Protein AF-A0A2C5Y5Z9-F1 (afdb_monomer_lite)

Structure (mmCIF, N/CA/C/O backbone):
data_AF-A0A2C5Y5Z9-F1
#
_entry.id   AF-A0A2C5Y5Z9-F1
#
loop_
_atom_site.group_PDB
_atom_site.id
_atom_site.type_symbol
_atom_site.label_atom_id
_atom_site.label_alt_id
_atom_site.label_comp_id
_atom_site.label_asym_id
_atom_site.label_entity_id
_atom_site.label_seq_id
_atom_site.pdbx_PDB_ins_code
_atom_site.Cartn_x
_atom_site.Cartn_y
_atom_site.Cartn_z
_atom_site.occupancy
_atom_site.B_iso_or_equiv
_atom_site.auth_seq_id
_atom_site.auth_comp_id
_atom_site.auth_asym_id
_atom_site.auth_atom_id
_atom_site.pdbx_PDB_model_num
ATOM 1 N N . MET A 1 1 ? -2.759 9.952 -7.508 1.00 45.03 1 MET A N 1
ATOM 2 C CA . MET A 1 1 ? -3.745 8.939 -7.966 1.00 45.03 1 MET A CA 1
ATOM 3 C C . MET A 1 1 ? -4.024 8.958 -9.477 1.00 45.03 1 MET A C 1
ATOM 5 O O . MET A 1 1 ? -4.533 7.965 -9.967 1.00 45.03 1 MET A O 1
ATOM 9 N N . PHE A 1 2 ? -3.631 9.989 -10.245 1.00 37.00 2 PHE A N 1
ATOM 10 C CA . PHE A 1 2 ? -3.794 10.006 -11.716 1.00 37.00 2 PHE A CA 1
ATOM 11 C C . PHE A 1 2 ? -2.621 9.405 -12.524 1.00 37.00 2 PHE A C 1
ATOM 13 O O . PHE A 1 2 ? -2.689 9.347 -13.746 1.00 37.00 2 PHE A O 1
ATOM 20 N N . GLY A 1 3 ? -1.561 8.908 -11.873 1.00 48.41 3 GLY A N 1
ATOM 21 C CA . GLY A 1 3 ? -0.406 8.314 -12.568 1.00 48.41 3 GLY A CA 1
ATOM 22 C C . GLY A 1 3 ? -0.658 6.923 -13.168 1.00 48.41 3 GLY A C 1
ATOM 23 O O . GLY A 1 3 ? -0.014 6.562 -14.144 1.00 48.41 3 GLY A O 1
ATOM 24 N N . ALA A 1 4 ? -1.618 6.160 -12.632 1.00 50.22 4 ALA A N 1
ATOM 25 C CA . ALA A 1 4 ? -1.900 4.798 -13.102 1.00 50.22 4 ALA A CA 1
ATOM 26 C C . ALA A 1 4 ? -2.653 4.762 -14.445 1.00 50.22 4 ALA A C 1
ATOM 28 O O . ALA A 1 4 ? -2.501 3.816 -15.209 1.00 50.22 4 ALA A O 1
ATOM 29 N N . ALA A 1 5 ? -3.441 5.800 -14.747 1.00 52.28 5 ALA A N 1
ATOM 30 C CA . ALA A 1 5 ? -4.197 5.905 -15.997 1.00 52.28 5 ALA A CA 1
ATOM 31 C C . ALA A 1 5 ? -3.437 6.656 -17.109 1.00 52.28 5 ALA A C 1
ATOM 33 O O . ALA A 1 5 ? -3.802 6.545 -18.273 1.00 52.28 5 ALA A O 1
ATOM 34 N N . GLY A 1 6 ? -2.379 7.405 -16.770 1.00 52.78 6 GLY A N 1
ATOM 35 C CA . GLY A 1 6 ? -1.564 8.159 -17.735 1.00 52.78 6 GLY A CA 1
ATOM 36 C C . GLY A 1 6 ? -0.461 7.345 -18.424 1.00 52.78 6 GLY A C 1
ATOM 37 O O . GLY A 1 6 ? 0.244 7.884 -19.267 1.00 52.78 6 GLY A O 1
ATOM 38 N N . GLN A 1 7 ? -0.294 6.069 -18.058 1.00 53.28 7 GLN A N 1
ATOM 39 C CA . GLN A 1 7 ? 0.726 5.148 -18.584 1.00 53.28 7 GLN A CA 1
ATOM 40 C C . GLN A 1 7 ? 0.073 3.942 -19.276 1.00 53.28 7 GLN A C 1
ATOM 42 O O . GLN A 1 7 ? 0.430 2.788 -19.053 1.00 53.28 7 GLN A O 1
ATOM 47 N N . ILE A 1 8 ? -0.940 4.205 -20.095 1.00 53.84 8 ILE A N 1
ATOM 48 C CA . ILE A 1 8 ? -1.486 3.228 -21.039 1.00 53.84 8 ILE A CA 1
ATOM 49 C C . ILE A 1 8 ? -0.749 3.525 -22.356 1.00 53.84 8 ILE A C 1
ATOM 51 O O . ILE A 1 8 ? -1.175 4.445 -23.051 1.00 53.84 8 ILE A O 1
ATOM 55 N N . PRO A 1 9 ? 0.408 2.902 -22.658 1.00 52.00 9 PRO A N 1
ATOM 56 C CA . PRO A 1 9 ? 0.671 1.464 -22.551 1.00 52.00 9 PRO A CA 1
ATOM 57 C C . PRO A 1 9 ? 2.056 1.185 -21.928 1.00 52.00 9 PRO A C 1
ATOM 59 O O . PRO A 1 9 ? 3.071 1.342 -22.603 1.00 52.00 9 PRO A O 1
ATOM 62 N N . PRO A 1 10 ? 2.161 0.883 -20.624 1.00 50.09 10 PRO A N 1
ATOM 63 C CA . PRO A 1 10 ? 2.386 -0.494 -20.173 1.00 50.09 10 PRO A CA 1
ATOM 64 C C . PRO A 1 10 ? 1.970 -0.664 -18.694 1.00 50.09 10 PRO A C 1
ATOM 66 O O . PRO A 1 10 ? 2.714 -1.214 -17.881 1.00 50.09 10 PRO A O 1
ATOM 69 N N . ALA A 1 11 ? 0.824 -0.109 -18.285 1.00 50.44 11 ALA A N 1
ATOM 70 C CA . ALA A 1 11 ? 0.312 -0.294 -16.930 1.00 50.44 11 ALA A CA 1
ATOM 71 C C . ALA A 1 11 ? -0.057 -1.771 -16.727 1.00 50.44 11 ALA A C 1
ATOM 73 O O . ALA A 1 11 ? -1.158 -2.217 -17.055 1.00 50.44 11 ALA A O 1
ATOM 74 N N . THR A 1 12 ? 0.903 -2.551 -16.227 1.00 56.12 12 THR A N 1
ATOM 75 C CA . THR A 1 12 ? 0.717 -3.960 -15.906 1.00 56.12 12 THR A CA 1
ATOM 76 C C . THR A 1 12 ? -0.504 -4.094 -15.007 1.00 56.12 12 THR A C 1
ATOM 78 O O . THR A 1 12 ? -0.644 -3.410 -13.990 1.00 56.12 12 THR A O 1
ATOM 81 N N . LEU A 1 13 ? -1.404 -4.997 -15.401 1.00 56.69 13 LEU A N 1
ATOM 82 C CA . LEU A 1 13 ? -2.619 -5.356 -14.670 1.0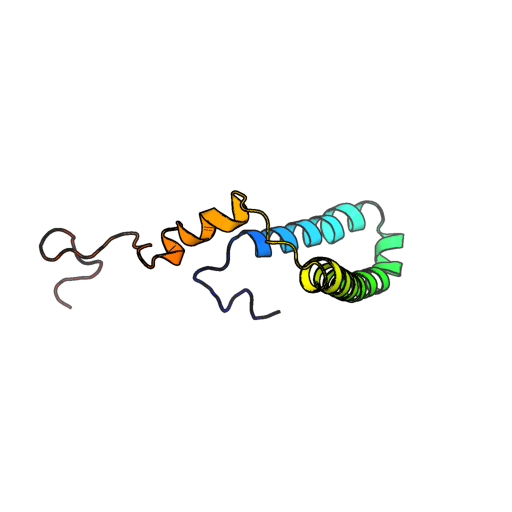0 56.69 13 LEU A CA 1
ATOM 83 C C . LEU A 1 13 ? -2.351 -5.466 -13.152 1.00 56.69 13 LEU A C 1
ATOM 85 O O . LEU A 1 13 ? -3.177 -5.059 -12.340 1.00 56.69 13 LEU A O 1
ATOM 89 N N . TYR A 1 14 ? -1.165 -5.937 -12.776 1.00 61.53 14 TYR A N 1
ATOM 90 C CA . TYR A 1 14 ? -0.685 -6.094 -11.409 1.00 61.53 14 TYR A CA 1
ATOM 91 C C . TYR A 1 14 ? -1.075 -4.971 -10.427 1.00 61.53 14 TYR A C 1
ATOM 93 O O . TYR A 1 14 ? -1.682 -5.259 -9.396 1.00 61.53 14 TYR A O 1
ATOM 101 N N . PHE A 1 15 ? -0.805 -3.699 -10.740 1.00 67.31 15 PHE A N 1
ATOM 102 C CA . PHE A 1 15 ? -1.087 -2.600 -9.802 1.00 67.31 15 PHE A CA 1
ATOM 103 C C . PHE A 1 15 ? -2.588 -2.334 -9.630 1.00 67.31 15 PHE A C 1
ATOM 105 O O . PHE A 1 15 ? -3.061 -2.066 -8.524 1.00 67.31 15 PHE A O 1
ATOM 112 N N . LEU A 1 16 ? -3.357 -2.443 -10.715 1.00 71.19 16 LEU A N 1
ATOM 113 C CA . LEU A 1 16 ? -4.807 -2.250 -10.685 1.00 71.19 16 LEU A CA 1
ATOM 114 C C . LEU A 1 16 ? -5.503 -3.384 -9.925 1.00 71.19 16 LEU A C 1
ATOM 116 O O . LEU A 1 16 ? -6.390 -3.124 -9.113 1.00 71.19 16 LEU A O 1
ATOM 120 N N . TRP A 1 17 ? -5.068 -4.630 -10.127 1.00 77.56 17 TRP A N 1
ATOM 121 C CA . TRP A 1 17 ? -5.633 -5.787 -9.429 1.00 77.56 17 TRP A CA 1
ATOM 122 C C . TRP A 1 17 ? -5.430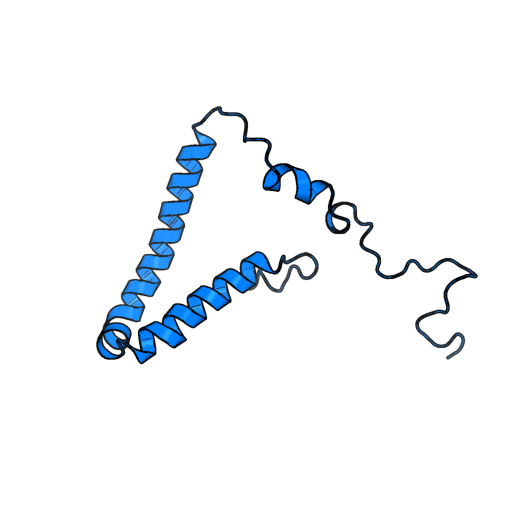 -5.708 -7.918 1.00 77.56 17 TRP A C 1
ATOM 124 O O . TRP A 1 17 ? -6.364 -5.995 -7.172 1.00 77.56 17 TRP A O 1
ATOM 134 N N . GLN A 1 18 ? -4.261 -5.263 -7.450 1.00 80.38 18 GLN A N 1
ATOM 135 C CA . GLN A 1 18 ? -4.014 -5.083 -6.017 1.00 80.38 18 GLN A CA 1
ATOM 136 C C . GLN A 1 18 ? -4.997 -4.090 -5.385 1.00 80.38 18 GLN A C 1
ATOM 138 O O . GLN A 1 18 ? -5.593 -4.387 -4.348 1.00 80.38 18 GLN A O 1
ATOM 143 N N . TRP A 1 19 ? -5.230 -2.947 -6.036 1.00 80.44 19 TRP A N 1
ATOM 144 C CA . TRP A 1 19 ? -6.198 -1.958 -5.560 1.00 80.44 19 TRP A CA 1
ATOM 145 C C . TRP A 1 19 ? -7.627 -2.515 -5.520 1.00 80.44 19 TRP A C 1
ATOM 147 O O . TRP A 1 19 ? -8.326 -2.350 -4.518 1.00 80.44 19 TRP A O 1
ATOM 157 N N . VAL A 1 20 ? -8.049 -3.232 -6.569 1.00 82.69 20 VAL A N 1
ATOM 158 C CA . VAL A 1 20 ? -9.382 -3.854 -6.639 1.00 82.69 20 VAL A CA 1
ATOM 159 C C . VAL A 1 20 ? -9.573 -4.889 -5.531 1.00 82.69 20 VAL A C 1
ATOM 161 O O . VAL A 1 20 ? -10.617 -4.896 -4.881 1.00 82.69 20 VAL A O 1
ATOM 164 N N . ILE A 1 21 ? -8.570 -5.733 -5.269 1.00 85.25 21 ILE A N 1
ATOM 165 C CA . ILE A 1 21 ? -8.627 -6.759 -4.217 1.00 85.25 21 ILE A CA 1
ATOM 166 C C . ILE A 1 21 ? -8.788 -6.110 -2.840 1.00 85.25 21 ILE A C 1
ATOM 168 O O . ILE A 1 21 ? -9.669 -6.507 -2.074 1.00 85.25 21 ILE A O 1
ATOM 172 N N . ILE A 1 22 ? -7.984 -5.087 -2.532 1.00 84.06 22 ILE A N 1
ATOM 173 C CA . ILE A 1 22 ? -8.060 -4.373 -1.249 1.00 84.06 22 ILE A CA 1
ATOM 174 C C . ILE A 1 22 ? -9.420 -3.676 -1.114 1.00 84.06 22 ILE A C 1
ATOM 176 O O . ILE A 1 22 ? -10.085 -3.803 -0.083 1.00 84.06 22 ILE A O 1
ATOM 180 N N . GLY A 1 23 ? -9.880 -2.998 -2.170 1.00 84.44 23 GLY A N 1
ATOM 181 C CA . GLY A 1 23 ? -11.189 -2.347 -2.208 1.00 84.44 23 GLY A CA 1
ATOM 182 C C . GLY A 1 23 ? -12.344 -3.328 -1.989 1.00 84.44 23 GLY A C 1
ATOM 183 O O . GLY A 1 23 ? -13.247 -3.041 -1.198 1.00 84.44 23 GLY A O 1
ATOM 184 N N . PHE A 1 24 ? -12.291 -4.503 -2.622 1.00 86.31 24 PHE A N 1
ATOM 185 C CA . PHE A 1 24 ? -13.281 -5.568 -2.471 1.00 86.31 24 PHE A CA 1
ATOM 186 C C . PHE A 1 24 ? -13.270 -6.178 -1.065 1.00 86.31 24 PHE A C 1
ATOM 188 O O . PHE A 1 24 ? -14.331 -6.404 -0.484 1.00 86.31 24 PHE A O 1
ATOM 195 N N . LEU A 1 25 ? -12.097 -6.390 -0.468 1.00 86.75 25 LEU A N 1
ATOM 196 C CA . LEU A 1 25 ? -11.987 -6.914 0.892 1.00 86.75 25 LEU A CA 1
ATOM 197 C C . LEU A 1 25 ? -12.592 -5.940 1.919 1.00 86.75 25 LEU A C 1
ATOM 199 O O . LEU A 1 25 ? -13.418 -6.335 2.745 1.00 86.75 25 LEU A O 1
ATOM 203 N N . PHE A 1 26 ? -12.239 -4.655 1.834 1.00 77.44 26 PHE A N 1
ATOM 204 C CA . PHE A 1 26 ? -12.706 -3.637 2.778 1.00 77.44 26 PHE A CA 1
ATOM 205 C C . PHE A 1 26 ? -14.186 -3.280 2.602 1.00 77.44 26 PHE A C 1
ATOM 207 O O . PHE A 1 26 ? -14.943 -3.276 3.575 1.00 77.44 26 PHE A O 1
ATOM 214 N N . ASN A 1 27 ? -14.633 -3.012 1.372 1.00 79.31 27 ASN A N 1
ATOM 215 C CA . ASN A 1 27 ? -16.017 -2.599 1.119 1.00 79.31 27 ASN A CA 1
ATOM 216 C C . ASN A 1 27 ? -16.983 -3.773 0.940 1.00 79.31 27 ASN A C 1
ATOM 218 O O . ASN A 1 27 ? -18.174 -3.625 1.210 1.00 79.31 27 ASN A O 1
ATOM 222 N N . GLY A 1 28 ? -16.500 -4.926 0.482 1.00 79.31 28 GLY A N 1
ATOM 223 C CA . GLY A 1 28 ? -17.319 -6.111 0.241 1.00 79.31 28 GLY A CA 1
ATOM 224 C C . GLY A 1 28 ? -17.417 -7.011 1.467 1.00 79.31 28 GLY A C 1
ATOM 225 O O . GLY A 1 28 ? -18.520 -7.328 1.907 1.00 79.31 28 GLY A O 1
ATOM 226 N N . PHE A 1 29 ? -16.284 -7.413 2.043 1.00 79.69 29 PHE A N 1
ATOM 227 C CA . PHE A 1 29 ? -16.270 -8.406 3.121 1.00 79.69 29 PHE A CA 1
ATOM 228 C C . PHE A 1 29 ? -16.406 -7.769 4.509 1.00 79.69 29 PHE A C 1
ATOM 230 O O . PHE A 1 29 ? -17.324 -8.089 5.269 1.00 79.69 29 PHE A O 1
ATOM 237 N N . ILE A 1 30 ? -15.532 -6.814 4.824 1.00 79.56 30 ILE A N 1
ATOM 238 C CA . ILE A 1 30 ? -15.453 -6.189 6.150 1.00 79.56 30 ILE A CA 1
ATOM 239 C C . ILE A 1 30 ? -16.704 -5.356 6.446 1.00 79.56 30 ILE A C 1
ATOM 241 O O . ILE A 1 30 ? -17.297 -5.502 7.516 1.00 79.56 30 ILE A O 1
ATOM 245 N N . LYS A 1 31 ? -17.170 -4.551 5.484 1.00 77.44 31 LYS A N 1
ATOM 246 C CA . LYS A 1 31 ? -18.402 -3.761 5.638 1.00 77.44 31 LYS A CA 1
ATOM 247 C C . LYS A 1 31 ? -19.643 -4.631 5.882 1.00 77.44 31 LYS A C 1
ATOM 249 O O . LYS A 1 31 ? -20.507 -4.233 6.656 1.00 77.44 31 LYS A O 1
ATOM 254 N N . ARG A 1 32 ? -19.743 -5.811 5.249 1.00 77.94 32 ARG A N 1
ATOM 255 C CA . ARG A 1 32 ? -20.892 -6.725 5.409 1.00 77.94 32 ARG A CA 1
ATOM 256 C C . ARG A 1 32 ? -20.872 -7.485 6.736 1.00 77.94 32 ARG A C 1
ATOM 258 O O . ARG A 1 32 ? -21.930 -7.706 7.313 1.00 77.94 32 ARG A O 1
ATOM 265 N N . ARG A 1 33 ? -19.694 -7.894 7.219 1.00 78.50 33 ARG A N 1
ATOM 266 C CA . ARG A 1 33 ? -19.549 -8.695 8.449 1.00 78.50 33 ARG A CA 1
ATOM 267 C C . ARG A 1 33 ? -19.487 -7.835 9.716 1.00 78.50 33 ARG A C 1
ATOM 269 O O . ARG A 1 33 ? -20.045 -8.224 10.735 1.00 78.50 33 ARG A O 1
ATOM 276 N N . PHE A 1 34 ? -18.829 -6.676 9.656 1.00 80.75 34 PHE A N 1
ATOM 277 C CA . PHE A 1 34 ? -18.510 -5.839 10.819 1.00 80.75 34 PHE A CA 1
ATOM 278 C C . PHE A 1 34 ? -18.859 -4.365 10.579 1.00 80.75 34 PHE A C 1
ATOM 280 O O . PHE A 1 34 ? -18.024 -3.475 10.742 1.00 80.75 34 PHE A O 1
ATOM 287 N N . PHE A 1 35 ? -20.112 -4.091 10.211 1.00 76.44 35 PHE A N 1
ATOM 288 C CA . PHE A 1 35 ? -20.562 -2.740 9.863 1.00 76.44 35 PHE A CA 1
ATOM 289 C C . PHE A 1 35 ? -20.329 -1.705 10.981 1.00 76.44 35 PHE A C 1
ATOM 291 O O . PHE A 1 35 ? -19.875 -0.595 10.708 1.00 76.44 35 PHE A O 1
ATOM 298 N N . GLY A 1 36 ? -20.571 -2.075 12.246 1.00 79.31 36 GLY A N 1
ATOM 299 C CA . GLY A 1 36 ? -20.371 -1.177 13.392 1.00 79.31 36 GLY A CA 1
ATOM 300 C C . GLY A 1 36 ? -18.906 -0.785 13.619 1.00 79.31 36 GLY A C 1
ATOM 301 O O . GLY A 1 36 ? -18.611 0.374 13.904 1.00 79.31 36 GLY A O 1
ATOM 302 N N . TRP A 1 37 ? -17.977 -1.726 13.426 1.00 81.25 37 TRP A N 1
ATOM 303 C CA . TRP A 1 37 ? -16.541 -1.443 13.483 1.00 81.25 37 TRP A CA 1
ATOM 304 C C . TRP A 1 37 ? -16.099 -0.613 12.275 1.00 81.25 37 TRP A C 1
ATOM 306 O O . TRP A 1 37 ? -15.417 0.398 12.435 1.00 81.25 37 TRP A O 1
ATOM 316 N N . TRP A 1 38 ? -16.560 -0.982 11.077 1.00 81.19 38 TRP A N 1
ATOM 317 C CA . TRP A 1 38 ? -16.233 -0.278 9.841 1.00 81.19 38 TRP A CA 1
ATOM 318 C C . TRP A 1 38 ? -16.662 1.194 9.901 1.00 81.19 38 TRP A C 1
ATOM 320 O O . TRP A 1 38 ? -15.846 2.078 9.664 1.00 81.19 38 TRP A O 1
ATOM 330 N N . SER A 1 39 ? -17.889 1.497 10.333 1.00 78.75 39 SER A N 1
ATOM 331 C CA . SER A 1 39 ? -18.364 2.886 10.423 1.00 78.75 39 SER A CA 1
ATOM 332 C C . SER A 1 39 ? -17.572 3.751 11.410 1.00 78.75 39 SER A C 1
ATOM 334 O O . SER A 1 39 ? -17.546 4.968 11.247 1.00 78.75 39 SER A O 1
ATOM 336 N N . ARG A 1 40 ? -16.956 3.158 12.441 1.00 81.12 40 ARG A N 1
ATOM 337 C CA . ARG A 1 40 ? -16.231 3.902 13.481 1.00 81.12 40 ARG A CA 1
ATOM 338 C C . ARG A 1 40 ? -14.735 4.021 13.195 1.00 81.12 40 ARG A C 1
ATOM 340 O O . ARG A 1 40 ? -14.148 5.056 13.492 1.00 81.12 40 ARG A O 1
ATOM 347 N N . TYR A 1 41 ? -14.124 2.987 12.619 1.00 82.56 41 TYR A N 1
ATOM 348 C CA . TYR A 1 41 ? -12.669 2.886 12.485 1.00 82.56 41 TYR A CA 1
ATOM 349 C C . TYR A 1 41 ? -12.148 2.998 11.052 1.00 82.56 41 TYR A C 1
ATOM 351 O O . TYR A 1 41 ? -10.941 3.124 10.884 1.00 82.56 41 TYR A O 1
ATOM 359 N N . ASN A 1 42 ? -13.003 3.039 10.023 1.00 83.38 42 ASN A N 1
ATOM 360 C CA . ASN A 1 42 ? -12.550 3.110 8.626 1.00 83.38 42 ASN A CA 1
ATOM 361 C C . ASN A 1 42 ? -11.613 4.302 8.351 1.00 83.38 42 ASN A C 1
ATOM 363 O O . ASN A 1 42 ? -10.642 4.156 7.615 1.00 83.38 42 ASN A O 1
ATOM 367 N N . TYR A 1 43 ? -11.843 5.455 8.989 1.00 82.56 43 TYR A N 1
ATOM 368 C CA . TYR A 1 43 ? -10.945 6.609 8.861 1.00 82.56 43 TYR A CA 1
ATOM 369 C C . TYR A 1 43 ? -9.562 6.348 9.479 1.00 82.56 43 TYR A C 1
ATOM 371 O O . TYR A 1 43 ? -8.538 6.621 8.858 1.00 82.56 43 TYR A O 1
ATOM 379 N N . VAL A 1 44 ? -9.526 5.750 10.674 1.00 87.19 44 VAL A N 1
ATOM 380 C CA . VAL A 1 44 ? -8.275 5.373 11.350 1.00 87.19 44 VAL A CA 1
ATOM 381 C C . VAL A 1 44 ? -7.529 4.314 10.541 1.00 87.19 44 VAL A C 1
ATOM 383 O O . VAL A 1 44 ? -6.319 4.414 10.374 1.00 87.19 44 VAL A O 1
ATOM 386 N N . THR A 1 45 ? -8.238 3.331 9.983 1.00 84.31 45 THR A N 1
ATOM 387 C CA . THR A 1 45 ? -7.636 2.303 9.129 1.00 84.31 45 THR A CA 1
ATOM 388 C C . THR A 1 45 ? -7.086 2.884 7.828 1.00 84.31 45 THR A C 1
ATOM 390 O O . THR A 1 45 ? -6.004 2.490 7.408 1.00 84.31 45 THR A O 1
ATOM 393 N N . SER A 1 46 ? -7.772 3.857 7.221 1.00 85.44 46 SER A N 1
ATOM 394 C CA . SER A 1 46 ? -7.249 4.579 6.057 1.00 85.44 46 SER A CA 1
ATOM 395 C C . SER A 1 46 ? -5.962 5.335 6.394 1.00 85.44 46 SER A C 1
ATOM 397 O O . SER A 1 46 ? -5.000 5.256 5.637 1.00 85.44 46 SER A O 1
ATOM 399 N N . GLY A 1 47 ? -5.917 6.029 7.538 1.00 88.19 47 GLY A N 1
ATOM 400 C CA . GLY A 1 47 ? -4.704 6.713 7.999 1.00 88.19 47 GLY A CA 1
ATOM 401 C C . GLY A 1 47 ? -3.562 5.742 8.315 1.00 88.19 47 GLY A C 1
ATOM 402 O O . GLY A 1 47 ? -2.414 5.990 7.957 1.00 88.19 47 GLY A O 1
ATOM 403 N N . ALA A 1 48 ? -3.877 4.594 8.917 1.00 88.81 48 ALA A N 1
ATOM 404 C CA . ALA A 1 48 ? -2.901 3.546 9.190 1.00 88.81 48 ALA A CA 1
ATOM 405 C C . ALA A 1 48 ? -2.319 2.932 7.905 1.00 88.81 48 ALA A C 1
ATOM 407 O O . ALA A 1 48 ? -1.143 2.585 7.888 1.00 88.81 48 ALA A O 1
ATOM 408 N N . LEU A 1 49 ? -3.106 2.816 6.829 1.00 87.25 49 LEU A N 1
ATOM 409 C CA . LEU A 1 49 ? -2.631 2.312 5.537 1.00 87.25 49 LEU A CA 1
ATOM 410 C C . LEU A 1 49 ? -1.617 3.268 4.887 1.00 87.25 49 LEU A C 1
ATOM 412 O O . LEU A 1 49 ? -0.617 2.815 4.331 1.00 87.25 49 LEU A O 1
ATOM 416 N N . ASP A 1 50 ? -1.851 4.577 4.979 1.00 90.44 50 ASP A N 1
ATOM 417 C CA . ASP A 1 50 ? -0.956 5.595 4.417 1.00 90.44 50 ASP A CA 1
ATOM 418 C C . ASP A 1 50 ? 0.380 5.642 5.179 1.00 90.44 50 ASP A C 1
ATOM 420 O O . ASP A 1 50 ? 1.457 5.473 4.603 1.00 90.44 50 ASP A O 1
ATOM 424 N N . ILE A 1 51 ? 0.308 5.714 6.513 1.00 92.75 51 ILE A N 1
ATOM 425 C CA . ILE A 1 51 ? 1.493 5.676 7.383 1.00 92.75 51 ILE A CA 1
ATOM 426 C C . ILE A 1 51 ? 2.223 4.332 7.253 1.00 92.75 51 ILE A C 1
ATOM 428 O O . ILE A 1 51 ? 3.452 4.296 7.200 1.00 92.75 51 ILE A O 1
ATOM 432 N N . GLY A 1 52 ? 1.487 3.223 7.158 1.00 91.00 52 GLY A N 1
ATOM 433 C CA . GLY A 1 52 ? 2.047 1.888 6.958 1.00 91.00 52 GLY A CA 1
ATOM 434 C C . GLY A 1 52 ? 2.797 1.764 5.633 1.00 91.00 52 GLY A C 1
ATOM 435 O O . GLY A 1 52 ? 3.881 1.190 5.601 1.00 91.00 52 GLY A O 1
ATOM 436 N N . THR A 1 53 ? 2.282 2.368 4.559 1.00 89.75 53 THR A N 1
ATOM 437 C CA . THR A 1 53 ? 2.962 2.402 3.255 1.00 89.75 53 THR A CA 1
ATOM 438 C C . THR A 1 53 ? 4.279 3.172 3.339 1.00 89.75 53 THR A C 1
ATOM 440 O O . THR A 1 53 ? 5.313 2.683 2.873 1.00 89.75 53 THR A O 1
ATOM 443 N N . ALA A 1 54 ? 4.275 4.341 3.985 1.00 91.56 54 ALA A N 1
ATOM 444 C CA . ALA A 1 54 ? 5.491 5.119 4.217 1.00 91.56 54 ALA A CA 1
ATOM 445 C C . ALA A 1 54 ? 6.509 4.332 5.062 1.00 91.56 54 ALA A C 1
ATOM 447 O O . ALA A 1 54 ? 7.686 4.258 4.712 1.00 91.56 54 ALA A O 1
ATOM 448 N N . PHE A 1 55 ? 6.048 3.668 6.122 1.00 94.56 55 PHE A N 1
ATOM 449 C CA . PHE A 1 55 ? 6.890 2.853 6.995 1.00 94.56 55 PHE A CA 1
ATOM 450 C C . PHE A 1 55 ? 7.508 1.650 6.265 1.00 94.56 55 PHE A C 1
ATOM 452 O O . PHE A 1 55 ? 8.716 1.433 6.352 1.00 94.56 55 PHE A O 1
ATOM 459 N N . CYS A 1 56 ? 6.720 0.909 5.479 1.00 92.81 56 CYS A N 1
ATOM 460 C CA . CYS A 1 56 ? 7.223 -0.173 4.631 1.00 92.81 56 CYS A CA 1
ATOM 461 C C . CYS A 1 56 ? 8.261 0.330 3.624 1.00 92.81 56 CYS A C 1
ATOM 463 O O . CYS A 1 56 ? 9.281 -0.324 3.428 1.00 92.81 56 CYS A O 1
ATOM 465 N N . THR A 1 57 ? 8.035 1.499 3.023 1.00 90.31 57 THR A N 1
ATOM 466 C CA . THR A 1 57 ? 8.985 2.107 2.080 1.00 90.31 57 THR A CA 1
ATOM 467 C C . THR A 1 57 ? 10.322 2.403 2.755 1.00 90.31 57 THR A C 1
ATOM 469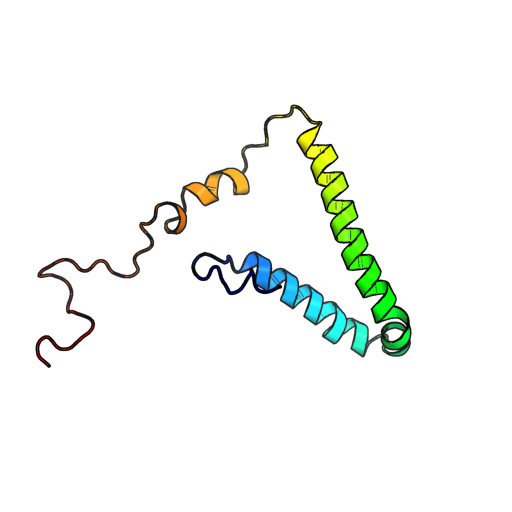 O O . THR A 1 57 ? 11.369 2.075 2.202 1.00 90.31 57 THR A O 1
ATOM 472 N N . VAL A 1 58 ? 10.302 2.953 3.974 1.00 92.19 58 VAL A N 1
ATOM 473 C CA . VAL A 1 58 ? 11.520 3.196 4.762 1.00 92.19 58 VAL A CA 1
ATOM 474 C C . VAL A 1 58 ? 12.232 1.885 5.090 1.00 92.19 58 VAL A C 1
ATOM 476 O O . VAL A 1 58 ? 13.438 1.788 4.881 1.00 92.19 58 VAL A O 1
ATOM 479 N N . ILE A 1 59 ? 11.507 0.859 5.546 1.00 91.56 59 ILE A N 1
ATOM 480 C CA . ILE A 1 59 ? 12.099 -0.451 5.855 1.00 91.56 59 ILE A CA 1
ATOM 481 C C . ILE A 1 59 ? 12.756 -1.062 4.622 1.00 91.56 59 ILE A C 1
ATOM 483 O O . ILE A 1 59 ? 13.892 -1.509 4.708 1.00 91.56 59 ILE A O 1
ATOM 487 N N . VAL A 1 60 ? 12.067 -1.080 3.480 1.00 87.88 60 VAL A N 1
ATOM 488 C CA . VAL A 1 60 ? 12.603 -1.640 2.232 1.00 87.88 60 VAL A CA 1
ATOM 489 C C . VAL A 1 60 ? 13.813 -0.836 1.759 1.00 87.88 60 VAL A C 1
ATOM 491 O O . VAL A 1 60 ? 14.815 -1.426 1.365 1.00 87.88 60 VAL A O 1
ATOM 494 N N . GLY A 1 61 ? 13.754 0.495 1.855 1.00 85.50 61 GLY A N 1
ATOM 495 C CA . GLY A 1 61 ? 14.869 1.378 1.519 1.00 85.50 61 GLY A CA 1
ATOM 496 C C . GLY A 1 61 ? 16.102 1.130 2.387 1.00 85.50 61 GLY A C 1
ATOM 497 O O . GLY A 1 61 ? 17.208 1.065 1.866 1.00 85.50 61 GLY A O 1
ATOM 498 N N . LEU A 1 62 ? 15.924 0.916 3.691 1.00 84.81 62 LEU A N 1
ATOM 499 C CA . LEU A 1 62 ? 17.023 0.561 4.591 1.00 84.81 62 LEU A CA 1
ATOM 500 C C . LEU A 1 62 ? 17.521 -0.870 4.347 1.00 84.81 62 LEU A C 1
ATOM 502 O O . LEU A 1 62 ? 18.724 -1.097 4.294 1.00 84.81 62 LEU A O 1
ATOM 506 N N . ALA A 1 63 ? 16.615 -1.830 4.162 1.00 83.94 63 ALA A N 1
ATOM 507 C CA . ALA A 1 63 ? 16.960 -3.236 3.982 1.00 83.94 63 ALA A CA 1
ATOM 508 C C . ALA A 1 63 ? 17.723 -3.496 2.677 1.00 83.94 63 ALA A C 1
ATOM 510 O O . ALA A 1 63 ? 18.655 -4.291 2.675 1.00 83.94 63 ALA A O 1
ATOM 511 N N . LEU A 1 64 ? 17.344 -2.835 1.580 1.00 78.12 64 LEU A N 1
ATOM 512 C CA . LEU A 1 64 ? 17.982 -3.008 0.273 1.00 78.12 64 LEU A CA 1
ATOM 513 C C . LEU A 1 64 ? 19.076 -1.972 0.003 1.00 78.12 64 LEU A C 1
ATOM 515 O O . LEU A 1 64 ? 20.031 -2.279 -0.694 1.00 78.12 64 LEU A O 1
ATOM 519 N N . GLY A 1 65 ? 18.950 -0.753 0.533 1.00 73.19 65 GLY A N 1
ATOM 520 C CA . GLY A 1 65 ? 19.902 0.331 0.280 1.00 73.19 65 GLY A CA 1
ATOM 521 C C . GLY A 1 65 ? 21.169 0.262 1.131 1.00 73.19 65 GLY A C 1
ATOM 522 O O . GLY A 1 65 ? 22.221 0.690 0.670 1.00 73.19 65 GLY A O 1
ATOM 523 N N . LEU A 1 66 ? 21.093 -0.275 2.356 1.00 69.00 66 LEU A N 1
ATOM 524 C CA . LEU A 1 66 ? 22.273 -0.489 3.210 1.00 69.00 66 LEU A CA 1
ATOM 525 C C . LEU A 1 66 ? 22.886 -1.882 3.046 1.00 69.00 66 LEU A C 1
ATOM 527 O O . LEU A 1 66 ? 24.004 -2.127 3.494 1.00 69.00 66 LEU A O 1
ATOM 531 N N . SER A 1 67 ? 22.146 -2.810 2.445 1.00 66.31 67 SER A N 1
ATOM 532 C CA . SER A 1 67 ? 22.688 -4.111 2.105 1.00 66.31 67 SER A CA 1
ATOM 533 C C . SER A 1 67 ? 23.476 -3.944 0.813 1.00 66.31 67 SER A C 1
ATOM 535 O O . SER A 1 67 ? 22.887 -3.887 -0.259 1.00 66.31 67 SER A O 1
ATOM 537 N N . GLU A 1 68 ? 24.807 -3.883 0.897 1.00 64.50 68 GLU A N 1
ATOM 538 C CA . GLU A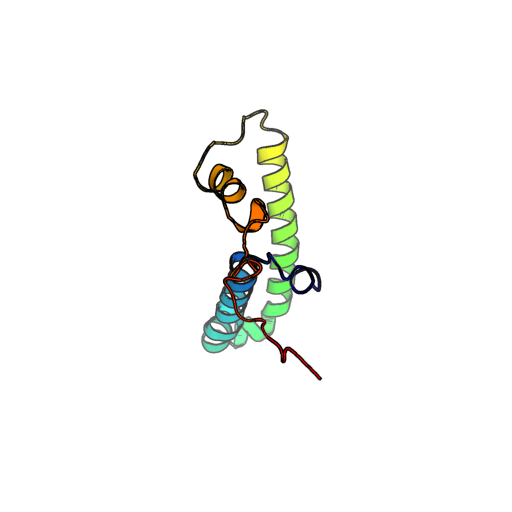 1 68 ? 25.723 -3.998 -0.255 1.00 64.50 68 GLU A CA 1
ATOM 539 C C . GLU A 1 68 ? 25.648 -5.397 -0.920 1.00 64.50 68 GLU A C 1
ATOM 541 O O . GLU A 1 68 ? 26.646 -5.966 -1.361 1.00 64.50 68 GLU A O 1
ATOM 546 N N . SER A 1 69 ? 24.466 -6.014 -0.944 1.00 65.12 69 SER A N 1
ATOM 547 C CA . SER A 1 69 ? 24.213 -7.298 -1.571 1.00 65.12 69 SER A CA 1
ATOM 548 C C . SER A 1 69 ? 23.766 -7.093 -3.013 1.00 65.12 69 SER A C 1
ATOM 550 O O . SER A 1 69 ? 22.941 -6.237 -3.333 1.00 65.12 69 SER A O 1
ATOM 552 N N . ASN A 1 70 ? 24.323 -7.909 -3.907 1.00 68.12 70 ASN A N 1
ATOM 553 C CA . ASN A 1 70 ? 23.845 -7.972 -5.280 1.00 68.12 70 ASN A CA 1
ATOM 554 C C . ASN A 1 70 ? 22.399 -8.476 -5.276 1.00 68.12 70 ASN A C 1
ATOM 556 O O . ASN A 1 70 ? 22.091 -9.495 -4.650 1.00 68.12 70 ASN A O 1
ATOM 560 N N . PHE A 1 71 ? 21.519 -7.753 -5.970 1.00 69.06 71 PHE A N 1
ATOM 561 C CA . PHE A 1 71 ? 20.113 -8.123 -6.073 1.00 69.06 71 PHE A CA 1
ATOM 562 C C . PHE A 1 71 ? 19.998 -9.538 -6.668 1.00 69.06 71 PHE A C 1
ATOM 564 O O . PHE A 1 71 ? 20.684 -9.834 -7.648 1.00 69.06 71 PHE A O 1
ATOM 571 N N . PRO A 1 72 ? 19.170 -10.432 -6.103 1.00 71.69 72 PRO A N 1
ATOM 572 C CA . PRO A 1 72 ? 19.103 -11.809 -6.569 1.00 71.69 72 PRO A CA 1
ATOM 573 C C . PRO A 1 72 ? 18.582 -11.898 -8.009 1.00 71.69 72 PRO A C 1
ATOM 575 O O . PRO A 1 72 ? 17.565 -11.290 -8.368 1.00 71.69 72 PRO A O 1
ATOM 578 N N . ASP A 1 73 ? 19.251 -12.717 -8.820 1.00 74.75 73 ASP A N 1
ATOM 579 C CA . ASP A 1 73 ? 18.815 -13.067 -10.169 1.00 74.75 73 ASP A CA 1
ATOM 580 C C . ASP A 1 73 ? 17.708 -14.120 -10.103 1.00 74.75 73 ASP A C 1
ATOM 582 O O . ASP A 1 73 ? 17.950 -15.325 -10.030 1.00 74.75 73 ASP A O 1
ATOM 586 N N . TRP A 1 74 ? 16.458 -13.664 -10.142 1.00 72.69 74 TRP A N 1
ATOM 587 C CA . TRP A 1 74 ? 15.288 -14.534 -10.238 1.00 72.69 74 TRP A CA 1
ATOM 588 C C . TRP A 1 74 ? 14.403 -14.132 -11.418 1.00 72.69 74 TRP A C 1
ATOM 590 O O . TRP A 1 74 ? 14.628 -13.119 -12.084 1.00 72.69 74 TRP A O 1
ATOM 600 N N . TRP A 1 75 ? 13.389 -14.955 -11.693 1.00 69.25 75 TRP A N 1
ATOM 601 C CA . TRP A 1 75 ? 12.471 -14.779 -12.821 1.00 69.25 75 TRP A CA 1
ATOM 602 C C . TRP A 1 75 ? 11.920 -13.340 -12.916 1.00 69.25 75 TRP A C 1
ATOM 604 O O . TRP A 1 75 ? 11.965 -12.742 -13.988 1.00 69.25 75 TRP A O 1
ATOM 614 N N . GLY A 1 76 ? 11.528 -12.725 -11.795 1.00 67.75 76 GLY A N 1
ATOM 615 C CA . GLY A 1 76 ? 11.023 -11.347 -11.772 1.00 67.75 76 GLY A CA 1
ATOM 616 C C . GLY A 1 76 ? 12.041 -10.274 -12.179 1.00 67.75 76 GLY A C 1
ATOM 617 O O . GLY A 1 76 ? 11.648 -9.277 -12.775 1.00 67.75 76 GLY A O 1
ATOM 618 N N . THR A 1 77 ? 13.340 -10.484 -11.943 1.00 72.38 77 THR A N 1
ATOM 619 C CA . THR A 1 77 ? 14.405 -9.536 -12.330 1.00 72.38 77 THR A CA 1
ATOM 620 C C . THR A 1 77 ? 14.836 -9.711 -13.792 1.00 72.38 77 THR A C 1
ATOM 622 O O . THR A 1 77 ? 15.272 -8.751 -14.419 1.00 72.38 77 THR A O 1
ATOM 625 N N . ARG A 1 78 ? 14.689 -10.913 -14.370 1.00 70.38 78 ARG A N 1
ATOM 626 C CA . ARG A 1 78 ? 15.164 -11.228 -15.735 1.00 70.38 78 ARG A CA 1
ATOM 627 C C . ARG A 1 78 ? 14.099 -11.122 -16.826 1.00 70.38 78 ARG A C 1
ATOM 629 O O . ARG A 1 78 ? 14.423 -10.844 -17.979 1.00 70.38 78 ARG A O 1
ATOM 636 N N . VAL A 1 79 ? 12.837 -11.408 -16.512 1.00 70.25 79 VAL A N 1
ATOM 637 C CA . VAL A 1 79 ? 11.806 -11.620 -17.547 1.00 70.25 79 VAL A CA 1
ATOM 638 C C . VAL A 1 79 ? 11.251 -10.319 -18.114 1.00 70.25 79 VAL A C 1
ATOM 640 O O . VAL A 1 79 ? 10.919 -10.269 -19.298 1.00 70.25 79 VAL A O 1
ATOM 643 N N . TRP A 1 80 ? 11.225 -9.243 -17.327 1.00 65.44 80 TRP A N 1
ATOM 644 C CA . TRP A 1 80 ? 10.701 -7.960 -17.798 1.00 65.44 80 TRP A CA 1
ATOM 645 C C . TRP A 1 80 ? 11.491 -7.408 -19.000 1.00 65.44 80 TRP A C 1
ATOM 647 O O . TRP A 1 80 ? 10.882 -6.883 -19.926 1.00 65.44 80 TRP A O 1
ATOM 657 N N . GLN A 1 81 ? 12.812 -7.625 -19.056 1.00 66.06 81 GLN A N 1
ATOM 658 C CA . GLN A 1 81 ? 13.658 -7.188 -20.178 1.00 66.06 81 GLN A CA 1
ATOM 659 C C . GLN A 1 81 ? 13.441 -7.994 -21.467 1.00 66.06 81 GLN A C 1
ATOM 661 O O . GLN A 1 81 ? 13.729 -7.516 -22.556 1.00 66.06 81 GLN A O 1
ATOM 666 N N . ASN A 1 82 ? 12.926 -9.221 -21.361 1.00 67.31 82 ASN A N 1
ATOM 667 C CA . ASN A 1 82 ? 12.699 -10.108 -22.507 1.00 67.31 82 ASN A CA 1
ATOM 668 C C . ASN A 1 82 ? 11.252 -10.047 -23.023 1.00 67.31 82 ASN A C 1
ATOM 670 O O . ASN A 1 82 ? 10.848 -10.862 -23.851 1.00 67.31 82 ASN A O 1
ATOM 674 N N . THR A 1 83 ? 10.447 -9.113 -22.513 1.00 66.50 83 THR A N 1
ATOM 675 C CA . THR A 1 83 ? 9.047 -8.962 -22.916 1.00 66.50 83 THR A CA 1
ATOM 676 C C . THR A 1 83 ? 8.953 -8.088 -24.169 1.00 66.50 83 THR A C 1
ATOM 678 O O . THR A 1 83 ? 9.664 -7.091 -24.294 1.00 66.50 83 THR A O 1
ATOM 681 N N . LEU A 1 84 ? 8.058 -8.446 -25.098 1.00 64.06 84 LEU A N 1
ATOM 682 C CA . LEU A 1 84 ? 7.834 -7.721 -26.362 1.00 64.06 84 LEU A CA 1
ATOM 683 C C . LEU A 1 84 ? 7.517 -6.230 -26.145 1.00 64.06 84 LEU A C 1
ATOM 685 O O . LEU A 1 84 ? 7.917 -5.396 -26.959 1.00 64.06 84 LEU A O 1
ATOM 689 N N . ASP A 1 85 ? 6.862 -5.907 -25.026 1.00 65.12 85 ASP A N 1
ATOM 690 C CA . ASP A 1 85 ? 6.556 -4.538 -24.597 1.00 65.12 85 ASP A CA 1
ATOM 691 C C . ASP A 1 85 ? 7.822 -3.733 -24.269 1.00 65.12 85 ASP A C 1
ATOM 693 O O . ASP A 1 85 ? 7.916 -2.558 -24.611 1.00 65.12 85 ASP A O 1
ATOM 697 N N . PHE A 1 86 ? 8.825 -4.365 -23.648 1.00 65.88 86 PHE A N 1
ATOM 698 C CA . PHE A 1 86 ? 10.096 -3.716 -23.319 1.00 65.88 86 PHE A CA 1
ATOM 699 C C . PHE A 1 86 ? 10.984 -3.538 -24.555 1.00 65.88 86 PHE A C 1
ATOM 701 O O . PHE A 1 86 ? 11.644 -2.515 -24.709 1.00 65.88 86 PHE A O 1
ATOM 708 N N . ASN A 1 87 ? 10.967 -4.509 -25.469 1.00 69.56 87 ASN A N 1
ATOM 709 C CA . ASN A 1 87 ? 11.779 -4.479 -26.686 1.00 69.56 87 ASN A CA 1
ATOM 710 C C . ASN A 1 87 ? 11.146 -3.646 -27.824 1.00 69.56 87 ASN A C 1
ATOM 712 O O . ASN A 1 87 ? 11.625 -3.691 -28.954 1.00 69.56 87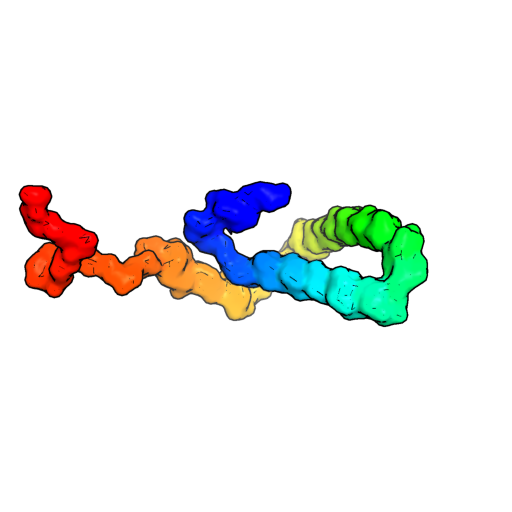 ASN A O 1
ATOM 716 N N . GLY A 1 88 ? 10.030 -2.944 -27.576 1.00 63.88 88 GLY A N 1
ATOM 717 C CA . GLY A 1 88 ? 9.355 -2.099 -28.573 1.00 63.88 88 GLY A CA 1
ATOM 718 C C . GLY A 1 88 ? 8.835 -2.853 -29.806 1.00 63.88 88 GLY A C 1
ATOM 719 O O . GLY A 1 88 ? 8.525 -2.243 -30.826 1.00 63.88 88 GLY A O 1
ATOM 720 N N . THR A 1 89 ? 8.744 -4.182 -29.726 1.00 65.62 89 THR A N 1
ATOM 721 C CA . THR A 1 89 ? 8.308 -5.081 -30.811 1.00 65.62 89 THR A CA 1
ATOM 722 C C . THR A 1 89 ? 6.904 -5.631 -30.566 1.00 65.62 89 THR A C 1
ATOM 724 O O . THR A 1 89 ? 6.445 -6.514 -31.288 1.00 65.62 89 THR A O 1
ATOM 727 N N . ALA A 1 90 ? 6.192 -5.092 -29.572 1.00 59.72 90 ALA A N 1
ATOM 728 C CA . ALA A 1 90 ? 4.783 -5.357 -29.321 1.00 59.72 90 ALA A CA 1
ATOM 729 C C . ALA A 1 90 ? 3.908 -4.718 -30.414 1.00 59.72 90 ALA A C 1
ATOM 731 O O . ALA A 1 90 ? 3.292 -3.671 -30.240 1.00 59.72 90 ALA A O 1
ATOM 732 N N . VAL A 1 91 ? 3.872 -5.355 -31.581 1.00 61.91 91 VAL A N 1
ATOM 733 C CA . VAL A 1 91 ? 3.023 -4.979 -32.712 1.00 61.91 91 VAL A CA 1
ATOM 734 C C . VAL A 1 91 ? 2.059 -6.121 -32.999 1.00 61.91 91 VAL A C 1
ATOM 736 O O . VAL A 1 91 ? 2.459 -7.201 -33.420 1.00 61.91 91 VAL A O 1
ATOM 739 N N . THR A 1 92 ? 0.762 -5.887 -32.782 1.00 60.22 92 THR A N 1
ATOM 740 C CA . THR A 1 92 ? -0.293 -6.881 -33.053 1.00 60.22 92 THR A CA 1
ATOM 741 C C . THR A 1 92 ? -0.391 -7.216 -34.549 1.00 60.22 92 THR A C 1
ATOM 743 O O . THR A 1 92 ? -0.768 -8.331 -34.900 1.00 60.22 92 THR A O 1
ATOM 746 N N . ARG A 1 93 ? -0.001 -6.280 -35.432 1.00 53.75 93 ARG A N 1
ATOM 747 C CA . ARG A 1 93 ? 0.265 -6.470 -36.869 1.00 53.75 93 ARG A CA 1
ATOM 748 C C . ARG A 1 93 ? 1.276 -5.420 -37.344 1.00 53.75 93 ARG A C 1
ATOM 750 O O . ARG A 1 93 ? 1.058 -4.234 -37.119 1.00 53.75 93 ARG A O 1
ATOM 757 N N . GLN A 1 94 ? 2.345 -5.830 -38.027 1.00 55.72 94 GLN A N 1
ATOM 758 C CA . GLN A 1 94 ? 3.174 -4.901 -38.804 1.00 55.72 94 GLN A CA 1
ATOM 759 C C . GLN A 1 94 ? 2.523 -4.684 -40.172 1.00 55.72 94 GLN A C 1
ATOM 761 O O . GLN A 1 94 ? 2.126 -5.646 -40.836 1.00 55.72 94 GLN A O 1
ATOM 766 N N . PHE A 1 95 ? 2.390 -3.426 -40.597 1.00 54.72 95 PHE A N 1
ATOM 767 C CA . PHE A 1 95 ? 2.050 -3.128 -41.984 1.00 54.72 95 PHE A CA 1
ATOM 768 C C . PHE A 1 95 ? 3.260 -3.490 -42.845 1.00 54.72 95 PHE A C 1
ATOM 770 O O . PHE A 1 95 ? 4.279 -2.803 -42.822 1.00 54.72 95 PHE A O 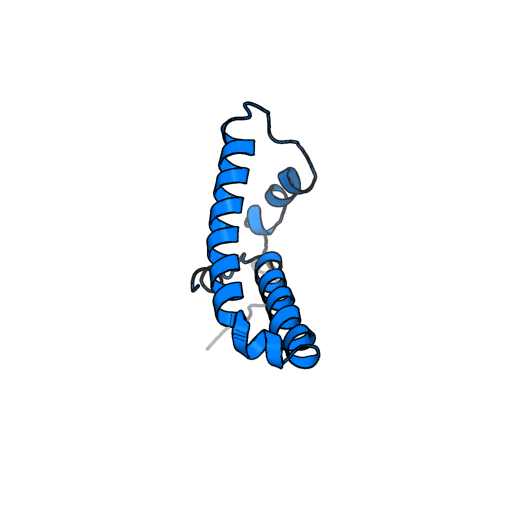1
ATOM 777 N N . ILE A 1 96 ? 3.156 -4.606 -43.559 1.00 62.88 96 ILE A N 1
ATOM 778 C CA . ILE A 1 96 ? 4.126 -5.000 -44.574 1.00 62.88 96 ILE A CA 1
ATOM 779 C C . ILE A 1 96 ? 3.547 -4.508 -45.903 1.00 62.88 96 ILE A C 1
ATOM 781 O O . ILE A 1 96 ? 2.456 -4.963 -46.278 1.00 62.88 96 ILE A O 1
ATOM 785 N N . PRO A 1 97 ? 4.229 -3.585 -46.608 1.00 54.81 97 PRO A N 1
ATOM 786 C CA . PRO A 1 97 ? 3.786 -3.141 -47.922 1.00 54.81 97 PRO A CA 1
ATOM 787 C C . PRO A 1 97 ? 3.586 -4.363 -48.831 1.00 54.81 97 PRO A C 1
ATOM 789 O O . PRO A 1 97 ? 4.465 -5.220 -48.899 1.00 54.81 97 PRO A O 1
ATOM 792 N N . ASN A 1 98 ? 2.433 -4.453 -49.502 1.00 58.78 98 ASN A N 1
ATOM 793 C CA . ASN A 1 98 ? 2.008 -5.556 -50.387 1.00 58.78 98 ASN A CA 1
ATOM 794 C C . ASN A 1 98 ? 1.609 -6.901 -49.740 1.00 58.78 98 ASN A C 1
ATOM 796 O O . ASN A 1 98 ? 1.368 -7.854 -50.479 1.00 58.78 98 ASN A O 1
ATOM 800 N N . VAL A 1 99 ? 1.487 -7.012 -48.409 1.00 66.56 99 VAL A N 1
ATOM 801 C CA . VAL A 1 99 ? 1.040 -8.272 -47.761 1.00 66.56 99 VAL A CA 1
ATOM 802 C C . VAL A 1 99 ? -0.178 -8.085 -46.847 1.00 66.56 99 VAL A C 1
ATOM 804 O O . VAL A 1 99 ? -1.016 -8.982 -46.761 1.00 66.56 99 VAL A O 1
ATOM 807 N N . THR A 1 100 ? -0.335 -6.922 -46.204 1.00 60.03 100 THR A N 1
ATOM 808 C CA . THR A 1 100 ? -1.437 -6.669 -45.255 1.00 60.03 100 THR A CA 1
ATOM 809 C C . THR A 1 100 ? -2.369 -5.566 -45.768 1.00 60.03 100 THR A C 1
ATOM 811 O O . THR A 1 100 ? -1.903 -4.475 -46.084 1.00 60.03 100 THR A O 1
ATOM 814 N N . GLN A 1 101 ? -3.685 -5.825 -45.814 1.00 62.56 101 GLN A N 1
ATOM 815 C CA . GLN A 1 101 ? -4.695 -4.816 -46.176 1.00 62.56 101 GLN A CA 1
ATOM 816 C C . GLN A 1 101 ? -4.715 -3.663 -45.146 1.00 62.56 101 GLN A C 1
ATOM 818 O O . GLN A 1 101 ? -4.648 -3.938 -43.940 1.00 62.56 101 GLN A O 1
ATOM 823 N N . PRO A 1 102 ? -4.797 -2.390 -45.580 1.00 64.19 102 PRO A N 1
ATOM 824 C CA . PRO A 1 102 ? -4.875 -1.247 -44.672 1.00 64.19 102 PRO A CA 1
ATOM 825 C C . PRO A 1 102 ? -6.161 -1.279 -43.826 1.00 64.19 102 PRO A C 1
ATOM 827 O O . PRO A 1 102 ? -7.201 -1.759 -44.263 1.00 64.19 102 PRO A O 1
ATOM 830 N N . ILE A 1 103 ? -6.110 -0.733 -42.602 1.00 65.50 103 ILE A N 1
ATOM 831 C CA . ILE A 1 103 ? -7.269 -0.622 -41.679 1.00 65.50 103 ILE A CA 1
ATOM 832 C C . ILE A 1 103 ? -8.189 0.564 -42.078 1.00 65.50 103 ILE A C 1
ATOM 834 O O . ILE A 1 103 ? -8.955 1.095 -41.283 1.00 65.50 103 ILE A O 1
ATOM 838 N N . GLY A 1 104 ? -8.138 0.998 -43.336 1.00 68.38 104 GLY A N 1
ATOM 839 C CA . GLY A 1 104 ? -8.937 2.101 -43.859 1.00 68.38 104 GLY A CA 1
ATOM 840 C C . GLY A 1 104 ? -9.171 1.962 -45.362 1.00 68.38 104 GLY A C 1
ATOM 841 O O . GLY A 1 104 ? -8.522 1.132 -46.002 1.00 68.38 104 GLY A O 1
ATOM 842 N N . PRO A 1 105 ? -10.108 2.745 -45.924 1.00 63.75 105 PRO A N 1
ATOM 843 C CA . PRO A 1 105 ? -10.367 2.743 -47.355 1.00 63.75 105 PRO A CA 1
ATOM 844 C C . PRO A 1 105 ? -9.148 3.283 -48.115 1.00 63.75 105 PRO A C 1
ATOM 846 O O . PRO A 1 105 ? -8.522 4.255 -47.694 1.00 63.75 105 PRO A O 1
ATOM 849 N N . GLU A 1 106 ? -8.803 2.645 -49.234 1.00 63.97 106 GLU A N 1
ATOM 850 C CA . GLU A 1 106 ? -7.658 3.045 -50.070 1.00 63.97 106 GLU A CA 1
ATOM 851 C C . GLU A 1 106 ? -7.891 4.389 -50.781 1.00 63.97 106 GLU A C 1
ATOM 853 O O . GLU A 1 106 ? -6.943 5.072 -51.166 1.00 63.97 106 GLU A O 1
ATOM 858 N N . THR A 1 107 ? -9.151 4.805 -50.893 1.00 60.34 107 THR A N 1
ATOM 859 C CA . THR A 1 107 ? -9.572 6.107 -51.407 1.00 60.34 107 THR A CA 1
ATOM 860 C C . THR A 1 107 ? -10.715 6.637 -50.550 1.00 60.34 107 THR A C 1
ATOM 862 O O . THR A 1 107 ? -11.636 5.880 -50.239 1.00 60.34 107 THR A O 1
ATOM 865 N N . TRP A 1 108 ? -10.642 7.917 -50.179 1.00 58.78 108 TRP A N 1
ATOM 866 C CA . TRP A 1 108 ? -11.740 8.639 -49.530 1.00 58.78 108 TRP A CA 1
ATOM 867 C C . TRP A 1 108 ? -12.973 8.732 -50.428 1.00 58.78 108 TRP A C 1
ATOM 869 O O . TRP A 1 108 ? -12.787 8.927 -51.652 1.00 58.78 108 TRP A O 1
#

Secondary structure (DSSP, 8-state):
--TTTS-TTT--HHHHHHHHHHHHIIIIIIHHH-HHHHHHHHHHHHHHHHHHHHHHHHHHHHHHHS--PPPP--HHHHSGGGSTTTTT---S----TTTS--SS-S--

Radius of gyration: 22.66 Å; chains: 1; bounding box: 47×25×65 Å

Foldseek 3Di:
DCPLVVPPPPNDCVVVVVVVVVCCCLVPPCCVPPVVCCVPCVVVVVVCVVVVVVVVVVVCCCVVVVPPDDDDDDPVVPVVCVDCVNVVNPDPDDPDPPPDDDPDDPPD

Sequence (108 aa):
MFGAAGQIPPATLYFLWQWVIIGFLFNGFIKRRFFGWWSRYNYVTSGALDIGTAFCTVIVGLALGLSESNFPDWWGTRVWQNTLDFNGTAVTRQFIPNVTQPIGPETW

InterPro domains:
  IPR004648 Tetrapeptide transporter, OPT1/isp4 [PTHR22601] (1-79)
  IPR004813 Oligopeptide transporter, OPT superfamily [PF03169] (1-62)

pLDDT: mean 71.86, std 12.91, range [37.0, 94.56]

Organism: NCBI:txid1399860